Protein AF-A0AAF6BM48-F1 (afdb_monomer)

Structure (mmCIF, N/CA/C/O backbone):
data_AF-A0AAF6BM48-F1
#
_entry.id   AF-A0AAF6BM48-F1
#
loop_
_atom_site.group_PDB
_atom_site.id
_atom_site.type_symbol
_atom_site.label_atom_id
_atom_site.label_alt_id
_atom_site.label_comp_id
_atom_site.label_asym_id
_atom_site.label_entity_id
_atom_site.label_seq_id
_atom_site.pdbx_PDB_ins_code
_atom_site.Cartn_x
_atom_site.Cartn_y
_atom_site.Cartn_z
_atom_site.occupancy
_atom_site.B_iso_or_equiv
_atom_site.auth_seq_id
_atom_site.auth_comp_id
_atom_site.auth_asym_id
_atom_site.auth_atom_id
_atom_site.pdbx_PDB_model_num
ATOM 1 N N . MET A 1 1 ? -1.858 -11.862 -3.038 1.00 57.97 1 MET A N 1
ATOM 2 C CA . MET A 1 1 ? -3.173 -11.185 -3.171 1.00 57.97 1 MET A CA 1
ATOM 3 C C . MET A 1 1 ? -4.344 -11.956 -2.560 1.00 57.97 1 MET A C 1
ATOM 5 O O . MET A 1 1 ? -5.029 -11.389 -1.723 1.00 57.97 1 MET A O 1
ATOM 9 N N . GLN A 1 2 ? -4.577 -13.238 -2.881 1.00 56.38 2 GLN A N 1
ATOM 10 C CA . GLN A 1 2 ? -5.693 -13.990 -2.267 1.00 56.38 2 GLN A CA 1
ATOM 11 C C . GLN A 1 2 ? -5.590 -14.119 -0.736 1.00 56.38 2 GLN A C 1
ATOM 13 O O . GLN A 1 2 ? -6.609 -14.063 -0.053 1.00 56.38 2 GLN A O 1
ATOM 18 N N . ALA A 1 3 ? -4.375 -14.271 -0.196 1.00 64.75 3 ALA A N 1
ATOM 19 C CA . ALA A 1 3 ? -4.134 -14.264 1.248 1.00 64.75 3 ALA A CA 1
ATOM 20 C C . ALA A 1 3 ? -4.532 -12.923 1.887 1.00 64.75 3 ALA A C 1
ATOM 22 O O . ALA A 1 3 ? -5.291 -12.926 2.850 1.00 64.75 3 ALA A O 1
ATOM 23 N N . PHE A 1 4 ? -4.142 -11.797 1.274 1.00 64.62 4 PHE A N 1
ATOM 24 C CA . PHE A 1 4 ? -4.563 -10.465 1.713 1.00 64.62 4 PHE A CA 1
ATOM 25 C C . PHE A 1 4 ? -6.077 -10.320 1.684 1.00 64.62 4 PHE A C 1
ATOM 27 O O . PHE A 1 4 ? -6.662 -9.977 2.691 1.00 64.62 4 PHE A O 1
ATOM 34 N N . ALA A 1 5 ? -6.739 -10.674 0.579 1.00 64.88 5 ALA A N 1
ATOM 35 C CA . ALA A 1 5 ? -8.194 -10.567 0.482 1.00 64.88 5 ALA A CA 1
ATOM 36 C C . ALA A 1 5 ? -8.920 -11.367 1.582 1.00 64.88 5 ALA A C 1
ATOM 38 O O . ALA A 1 5 ? -9.936 -10.915 2.111 1.00 64.88 5 ALA A O 1
ATOM 39 N N . ARG A 1 6 ? -8.395 -12.543 1.962 1.00 64.88 6 ARG A N 1
ATOM 40 C CA . ARG A 1 6 ? -8.918 -13.324 3.096 1.00 64.88 6 ARG A CA 1
ATOM 41 C C . ARG A 1 6 ? -8.653 -12.633 4.428 1.00 64.88 6 ARG A C 1
ATOM 43 O O . ARG A 1 6 ? -9.551 -12.607 5.260 1.00 64.88 6 ARG A O 1
ATOM 50 N N . GLU A 1 7 ? -7.466 -12.072 4.617 1.00 66.25 7 GLU A N 1
ATOM 51 C CA . GLU A 1 7 ? -7.082 -11.354 5.831 1.00 66.25 7 GLU A CA 1
ATOM 52 C C . GLU A 1 7 ? -7.854 -10.040 5.993 1.00 66.25 7 GLU A C 1
ATOM 54 O O . GLU A 1 7 ? -8.436 -9.820 7.047 1.00 66.25 7 GLU A O 1
ATOM 59 N N . SER A 1 8 ? -7.994 -9.229 4.941 1.00 59.59 8 SER A N 1
ATOM 60 C CA . SER A 1 8 ? -8.841 -8.032 4.919 1.00 59.59 8 SER A CA 1
ATOM 61 C C . SER A 1 8 ? -10.294 -8.389 5.198 1.00 59.59 8 SER A C 1
ATOM 63 O O . SER A 1 8 ? -10.944 -7.733 6.006 1.00 59.59 8 SER A O 1
ATOM 65 N N . LYS A 1 9 ? -10.815 -9.460 4.582 1.00 65.06 9 LYS A N 1
ATOM 66 C CA . LYS A 1 9 ? -12.173 -9.940 4.854 1.00 65.06 9 LYS A CA 1
ATOM 67 C C . LYS A 1 9 ? -12.319 -10.390 6.305 1.00 65.06 9 LYS A C 1
ATOM 69 O O . LYS A 1 9 ? -13.306 -10.035 6.936 1.00 65.06 9 LYS A O 1
ATOM 74 N N . ALA A 1 10 ? -11.362 -11.141 6.843 1.00 64.75 10 ALA A N 1
ATOM 75 C CA . ALA A 1 10 ? -11.383 -11.582 8.232 1.00 64.75 10 ALA A CA 1
ATOM 76 C C . ALA A 1 10 ? -11.306 -10.388 9.191 1.00 64.75 10 ALA A C 1
ATOM 78 O O . ALA A 1 10 ? -12.118 -10.307 10.106 1.00 64.75 10 ALA A O 1
ATOM 79 N N . ALA A 1 11 ? -10.408 -9.431 8.943 1.00 60.16 11 ALA A N 1
ATOM 80 C CA . ALA A 1 11 ? -10.288 -8.196 9.704 1.00 60.16 11 ALA A CA 1
ATOM 81 C C . ALA A 1 11 ? -11.616 -7.431 9.682 1.00 60.16 11 ALA A C 1
ATOM 83 O O . ALA A 1 11 ? -12.200 -7.225 10.740 1.00 60.16 11 ALA A O 1
ATOM 84 N N . LEU A 1 12 ? -12.169 -7.133 8.505 1.00 62.69 12 LEU A N 1
ATOM 85 C CA . LEU A 1 12 ? -13.446 -6.430 8.357 1.00 62.69 12 LEU A CA 1
ATOM 86 C C . LEU A 1 12 ? -14.615 -7.173 9.019 1.00 62.69 12 LEU A C 1
ATOM 88 O O . LEU A 1 12 ? -15.355 -6.564 9.782 1.00 62.69 12 LEU A O 1
ATOM 92 N N . VAL A 1 13 ? -14.757 -8.486 8.817 1.00 61.94 13 VAL A N 1
ATOM 93 C CA . VAL A 1 13 ? -15.797 -9.301 9.481 1.00 61.94 13 VAL A CA 1
ATOM 94 C C . VAL A 1 13 ? -15.623 -9.288 10.996 1.00 61.94 13 VAL A C 1
ATOM 96 O O . VAL A 1 13 ? -16.585 -9.204 11.752 1.00 61.94 13 VAL A O 1
ATOM 99 N N . SER A 1 14 ? -14.388 -9.323 11.473 1.00 57.09 14 SER A N 1
ATOM 100 C CA . SER A 1 14 ? -14.106 -9.289 12.900 1.00 57.09 14 SER A CA 1
ATOM 101 C C . SER A 1 14 ? -14.375 -7.906 13.518 1.00 57.09 14 SER A C 1
ATOM 103 O O . SER A 1 14 ? -14.710 -7.825 14.697 1.00 57.09 14 SER A O 1
ATOM 105 N N . LEU A 1 15 ? -14.294 -6.831 12.723 1.00 54.88 15 LEU A N 1
ATOM 106 C CA . LEU A 1 15 ? -14.745 -5.480 13.078 1.00 54.88 15 LEU A CA 1
ATOM 107 C C . LEU A 1 15 ? -16.278 -5.358 13.067 1.00 54.88 15 LEU A C 1
ATOM 109 O O . LEU A 1 15 ? -16.814 -4.404 13.630 1.00 54.88 15 LEU A O 1
ATOM 113 N N . GLN A 1 16 ? -16.985 -6.314 12.448 1.00 51.44 16 GLN A N 1
ATOM 114 C CA . GLN A 1 16 ? -18.447 -6.367 12.426 1.00 51.44 16 GLN A CA 1
ATOM 115 C C . GLN A 1 16 ? -19.073 -6.991 13.678 1.00 51.44 16 GLN A C 1
ATOM 117 O O . GLN A 1 16 ? -20.291 -6.935 13.853 1.00 51.44 16 GLN A O 1
ATOM 122 N N . VAL A 1 17 ? -18.265 -7.572 14.568 1.00 48.00 17 VAL A N 1
ATOM 123 C CA . VAL A 1 17 ? -18.759 -8.195 15.798 1.00 48.00 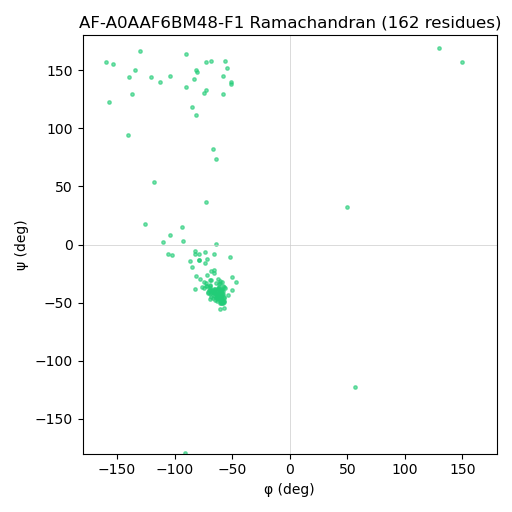17 VAL A CA 1
ATOM 124 C C . VAL A 1 17 ? -18.920 -7.135 16.893 1.00 48.00 17 VAL A C 1
ATOM 126 O O . VAL A 1 17 ? -17.940 -6.531 17.334 1.00 48.00 17 VAL A O 1
ATOM 129 N N . LEU A 1 18 ? -20.167 -6.970 17.352 1.00 44.31 18 LEU A N 1
ATOM 130 C CA . LEU A 1 18 ? -20.692 -5.978 18.315 1.00 44.31 18 LEU A CA 1
ATOM 131 C C . LEU A 1 18 ? -19.949 -5.852 19.664 1.00 44.31 18 LEU A C 1
ATOM 133 O O . LEU A 1 18 ? -20.201 -4.904 20.400 1.00 44.31 18 LEU A O 1
ATOM 137 N N . ASN A 1 19 ? -19.028 -6.766 19.985 1.00 49.50 19 ASN A N 1
ATOM 138 C CA . ASN A 1 19 ? -18.320 -6.815 21.272 1.00 49.50 19 ASN A CA 1
ATOM 139 C C . ASN A 1 19 ? -16.831 -6.438 21.176 1.00 49.50 19 ASN A C 1
ATOM 141 O O . ASN A 1 19 ? -16.108 -6.519 22.166 1.00 49.50 19 ASN A O 1
ATOM 145 N N . THR A 1 20 ? -16.347 -6.069 19.989 1.00 52.75 20 THR A N 1
ATOM 146 C CA . THR A 1 20 ? -14.926 -5.767 19.777 1.00 52.75 20 THR A CA 1
ATOM 147 C C . THR A 1 20 ? -14.642 -4.342 20.246 1.00 52.75 20 THR A C 1
ATOM 149 O O . THR A 1 20 ? -15.121 -3.389 19.630 1.00 52.75 20 THR A O 1
ATOM 152 N N . ILE A 1 21 ? -13.883 -4.197 21.335 1.00 63.47 21 ILE A N 1
ATOM 153 C CA . ILE A 1 21 ? -13.503 -2.896 21.916 1.00 63.47 21 ILE A CA 1
ATOM 154 C C . ILE A 1 21 ? -12.757 -2.069 20.852 1.00 63.47 21 ILE A C 1
ATOM 156 O O . ILE A 1 21 ? -12.007 -2.634 20.056 1.00 63.47 21 ILE A O 1
ATOM 160 N N . VAL A 1 22 ? -12.932 -0.741 20.828 1.00 64.69 22 VAL A N 1
ATOM 161 C CA . VAL A 1 22 ? -12.284 0.170 19.854 1.00 64.69 22 VAL A CA 1
ATOM 162 C C . VAL A 1 22 ? -10.770 -0.064 19.767 1.00 64.69 22 VAL A C 1
ATOM 164 O O . VAL A 1 22 ? -10.222 -0.137 18.671 1.00 64.69 22 VAL A O 1
ATOM 167 N N . SER A 1 23 ? -10.104 -0.325 20.894 1.00 65.25 23 SER A N 1
ATOM 168 C CA . SER A 1 23 ? -8.680 -0.684 20.940 1.00 65.25 23 SER A CA 1
ATOM 169 C C . SER A 1 23 ? -8.335 -1.961 20.159 1.00 65.25 23 SER A C 1
ATOM 171 O O . SER A 1 23 ? -7.319 -2.012 19.470 1.00 65.25 23 SER A O 1
ATOM 173 N N . GLN A 1 24 ? -9.195 -2.982 20.194 1.00 65.50 24 GLN A N 1
ATOM 174 C CA . GLN A 1 24 ? -9.026 -4.216 19.417 1.00 65.50 24 GLN A CA 1
ATOM 175 C C . GLN A 1 24 ? -9.303 -3.988 17.929 1.00 65.50 24 GLN A C 1
ATOM 177 O O . GLN A 1 24 ? -8.640 -4.577 17.077 1.00 65.50 24 GLN A O 1
ATOM 182 N N . GLN A 1 25 ? -10.269 -3.126 17.605 1.00 65.81 25 GLN A N 1
ATOM 183 C CA . GLN A 1 25 ? -10.545 -2.733 16.225 1.00 65.81 25 GLN A CA 1
ATOM 184 C C . GLN A 1 25 ? -9.354 -1.989 15.613 1.00 65.81 25 GLN A C 1
ATOM 186 O O . GLN A 1 25 ? -8.911 -2.324 14.514 1.00 65.81 25 GLN A O 1
ATOM 191 N N . ARG A 1 26 ? -8.792 -1.044 16.372 1.00 71.56 26 ARG A N 1
ATOM 192 C CA . ARG A 1 26 ? -7.578 -0.306 16.032 1.00 71.56 26 ARG A CA 1
ATOM 193 C C . ARG A 1 26 ? -6.399 -1.251 15.818 1.00 71.56 26 ARG A C 1
ATOM 195 O O . ARG A 1 26 ? -5.781 -1.203 14.764 1.00 71.56 26 ARG A O 1
ATOM 202 N N . ALA A 1 27 ? -6.150 -2.166 16.757 1.00 77.19 27 ALA A N 1
ATOM 203 C CA . ALA A 1 27 ? -5.068 -3.145 16.647 1.00 77.19 27 ALA A CA 1
ATOM 204 C C . ALA A 1 27 ? -5.188 -4.023 15.390 1.00 77.19 27 ALA A C 1
ATOM 206 O O . ALA A 1 27 ? -4.193 -4.286 14.721 1.00 77.19 27 ALA A O 1
ATOM 207 N N . ARG A 1 28 ? -6.404 -4.445 15.023 1.00 75.69 28 ARG A N 1
ATOM 208 C CA . ARG A 1 28 ? -6.627 -5.253 13.814 1.00 75.69 28 ARG A CA 1
ATOM 209 C C . ARG A 1 28 ? -6.427 -4.473 12.522 1.00 75.69 28 ARG A C 1
ATOM 211 O O . ARG A 1 28 ? -5.892 -5.020 11.566 1.00 75.69 28 ARG A O 1
ATOM 218 N N . LEU A 1 29 ? -6.861 -3.218 12.476 1.00 78.19 29 LEU A N 1
ATOM 219 C CA . LEU A 1 29 ? -6.613 -2.363 11.318 1.00 78.19 29 LEU A CA 1
ATOM 220 C C . LEU A 1 29 ? -5.128 -1.989 11.204 1.00 78.19 29 LEU A C 1
ATOM 222 O O . LEU A 1 29 ? -4.604 -1.953 10.098 1.00 78.19 29 LEU A O 1
ATOM 226 N N . GLN A 1 30 ? -4.434 -1.802 12.329 1.00 82.88 30 GLN A N 1
ATOM 227 C CA . GLN A 1 30 ? -2.981 -1.626 12.364 1.00 82.88 30 GLN A CA 1
ATOM 228 C C . GLN A 1 30 ? -2.269 -2.847 11.763 1.00 82.88 30 GLN A C 1
ATOM 230 O O . GLN A 1 30 ? -1.473 -2.701 10.842 1.00 82.88 30 GLN A O 1
ATOM 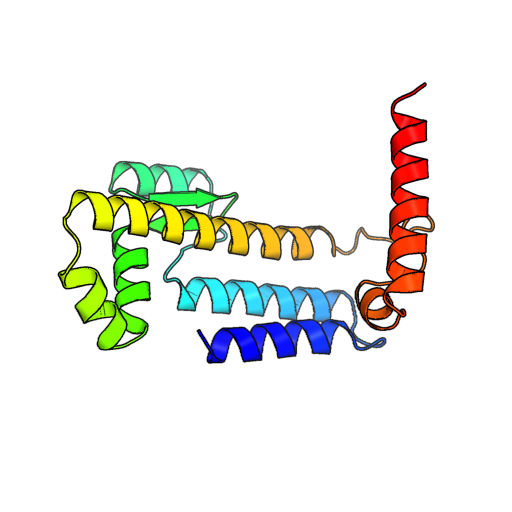235 N N . GLN A 1 31 ? -2.637 -4.055 12.205 1.00 86.31 31 GLN A N 1
ATOM 236 C CA . GLN A 1 31 ? -2.125 -5.307 11.636 1.00 86.31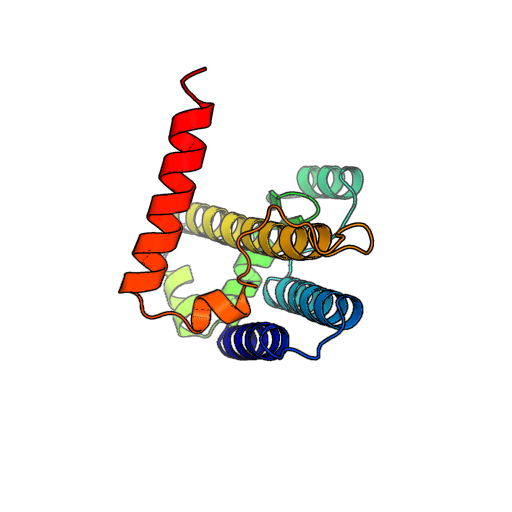 31 GLN A CA 1
ATOM 237 C C . GLN A 1 31 ? -2.431 -5.425 10.140 1.00 86.31 31 GLN A C 1
ATOM 239 O O . GLN A 1 31 ? -1.586 -5.868 9.369 1.00 86.31 31 GLN A O 1
ATOM 244 N N . LEU A 1 32 ? -3.622 -4.998 9.711 1.00 82.50 32 LEU A N 1
ATOM 245 C CA . LEU A 1 32 ? -3.989 -5.000 8.298 1.00 82.50 32 LEU A CA 1
ATOM 246 C C . LEU A 1 32 ? -3.074 -4.083 7.476 1.00 82.50 32 LEU A C 1
ATOM 248 O O . LEU A 1 32 ? -2.652 -4.483 6.393 1.00 82.50 32 LEU A O 1
ATOM 252 N N . ILE A 1 33 ? -2.756 -2.888 7.984 1.00 87.56 33 ILE A N 1
ATOM 253 C CA . ILE A 1 33 ? -1.814 -1.956 7.346 1.00 87.56 33 ILE A CA 1
ATOM 254 C C . ILE A 1 33 ? -0.419 -2.574 7.289 1.00 87.56 33 ILE A C 1
ATOM 256 O O . ILE A 1 33 ? 0.182 -2.601 6.223 1.00 87.56 33 ILE A O 1
ATOM 260 N N . GLU A 1 34 ? 0.080 -3.127 8.395 1.00 89.56 34 GLU A N 1
ATOM 261 C CA . GLU A 1 34 ? 1.400 -3.767 8.452 1.00 89.56 34 GLU A CA 1
ATOM 262 C C . GLU A 1 34 ? 1.515 -4.925 7.452 1.00 89.56 34 GLU A C 1
ATOM 264 O O . GLU A 1 34 ? 2.484 -5.013 6.689 1.00 89.56 34 GLU A O 1
ATOM 269 N N . THR A 1 35 ? 0.503 -5.798 7.397 1.00 88.75 35 THR A N 1
ATOM 270 C CA . THR A 1 35 ? 0.465 -6.876 6.409 1.00 88.75 35 THR A CA 1
ATOM 271 C C . THR A 1 35 ? 0.403 -6.317 4.995 1.00 88.75 35 THR A C 1
ATOM 273 O O . THR A 1 35 ? 1.121 -6.815 4.124 1.00 88.75 35 THR A O 1
ATOM 276 N N . TYR A 1 36 ? -0.435 -5.307 4.752 1.00 88.75 36 TYR A N 1
ATOM 277 C CA . TYR A 1 36 ? -0.555 -4.696 3.436 1.00 88.75 36 TYR A CA 1
ATOM 278 C C . TYR A 1 36 ? 0.788 -4.139 2.971 1.00 88.75 36 TYR A C 1
ATOM 280 O O . TYR A 1 36 ? 1.245 -4.521 1.894 1.00 88.75 36 TYR A O 1
ATOM 288 N N . CYS A 1 37 ? 1.468 -3.370 3.827 1.00 92.38 37 CYS A N 1
ATOM 289 C CA . CYS A 1 37 ? 2.774 -2.800 3.529 1.00 92.38 37 CYS A CA 1
ATOM 290 C C . CYS A 1 37 ? 3.809 -3.868 3.177 1.00 92.38 37 CYS A C 1
ATOM 292 O O . CYS A 1 37 ? 4.528 -3.760 2.183 1.00 92.38 37 CYS A O 1
ATOM 294 N N . ARG A 1 38 ? 3.846 -4.955 3.955 1.00 90.69 38 ARG A N 1
ATOM 295 C CA . ARG A 1 38 ? 4.740 -6.088 3.697 1.00 90.69 38 ARG A CA 1
ATOM 296 C C . ARG A 1 38 ? 4.441 -6.773 2.362 1.00 90.69 38 ARG A C 1
ATOM 298 O O . ARG A 1 38 ? 5.363 -7.216 1.683 1.00 90.69 38 ARG A O 1
ATOM 305 N N . MET A 1 39 ? 3.171 -6.902 1.984 1.00 87.44 39 MET A N 1
ATOM 306 C CA . MET A 1 39 ? 2.782 -7.569 0.737 1.00 87.44 39 MET A CA 1
ATOM 307 C C . MET A 1 39 ? 3.068 -6.725 -0.509 1.00 87.44 39 MET A C 1
ATOM 309 O O . MET A 1 39 ? 3.391 -7.280 -1.561 1.00 87.44 39 MET A O 1
ATOM 313 N N . THR A 1 40 ? 2.978 -5.404 -0.392 1.00 89.44 40 THR A N 1
ATOM 314 C CA . THR A 1 40 ? 3.250 -4.445 -1.472 1.00 89.44 40 THR A CA 1
ATOM 315 C C . THR A 1 40 ? 4.696 -3.937 -1.476 1.00 89.44 40 THR A C 1
ATOM 317 O O . THR A 1 40 ? 5.033 -3.093 -2.301 1.00 89.44 40 THR A O 1
ATOM 320 N N . ASN A 1 41 ? 5.552 -4.447 -0.575 1.00 92.31 41 ASN A N 1
ATOM 321 C CA . ASN A 1 41 ? 6.924 -3.969 -0.348 1.00 92.31 41 ASN A CA 1
ATOM 322 C C . ASN A 1 41 ? 7.004 -2.437 -0.162 1.00 92.31 41 ASN A C 1
ATOM 324 O O . ASN A 1 41 ? 7.985 -1.801 -0.554 1.00 92.31 41 ASN A O 1
ATOM 328 N N . MET A 1 42 ? 5.969 -1.829 0.412 1.00 93.62 42 MET A N 1
ATOM 329 C CA . MET A 1 42 ? 5.946 -0.395 0.686 1.00 93.62 42 MET A CA 1
ATOM 330 C C . MET A 1 42 ? 6.511 -0.096 2.076 1.00 93.62 42 MET A C 1
ATOM 332 O O . MET A 1 42 ? 6.601 -0.978 2.934 1.00 93.62 42 MET A O 1
ATOM 336 N N . GLN A 1 43 ? 6.853 1.165 2.307 1.00 94.19 43 GLN A N 1
ATOM 337 C CA . GLN A 1 43 ? 7.292 1.658 3.604 1.00 94.19 43 GLN A CA 1
ATOM 338 C C . GLN A 1 43 ? 6.246 2.616 4.167 1.00 94.19 43 GLN A C 1
ATOM 340 O O . GLN A 1 43 ? 5.668 3.423 3.439 1.00 94.19 43 GLN A O 1
ATOM 345 N N . GLY A 1 44 ? 5.997 2.515 5.468 1.00 91.56 44 GLY A N 1
ATOM 346 C CA . GLY A 1 44 ? 5.094 3.407 6.180 1.00 91.56 44 GLY A CA 1
ATOM 347 C C . GLY A 1 44 ? 4.406 2.733 7.372 1.00 91.56 44 GLY A C 1
ATOM 348 O O . GLY A 1 44 ? 4.282 1.504 7.389 1.00 91.56 44 GLY A O 1
ATOM 349 N N . PRO A 1 45 ? 3.938 3.518 8.357 1.00 91.38 45 PRO A N 1
ATOM 350 C CA . PRO A 1 45 ? 4.018 4.981 8.397 1.00 91.38 45 PRO A CA 1
ATOM 351 C C . PRO A 1 45 ? 5.442 5.484 8.719 1.00 91.38 45 PRO A C 1
ATOM 353 O O . PRO A 1 45 ? 6.059 5.017 9.673 1.00 91.38 45 PRO A O 1
ATOM 356 N N . ILE A 1 46 ? 5.960 6.424 7.922 1.00 93.44 46 ILE A N 1
ATOM 357 C CA . ILE A 1 46 ? 7.284 7.060 8.085 1.00 93.44 46 ILE A CA 1
ATOM 358 C C . ILE A 1 46 ? 7.170 8.592 8.022 1.00 93.44 46 ILE A C 1
ATOM 360 O O . ILE A 1 46 ? 6.122 9.121 7.643 1.00 93.44 46 ILE A O 1
ATOM 364 N N . SER A 1 47 ? 8.218 9.317 8.427 1.00 93.69 47 SER A N 1
ATOM 365 C CA . SER A 1 47 ? 8.185 10.785 8.432 1.00 93.69 47 SER A CA 1
ATOM 366 C C . SER A 1 47 ? 8.260 11.374 7.018 1.00 93.69 47 SER A C 1
ATOM 368 O O . SER A 1 47 ? 8.783 10.757 6.089 1.00 93.69 47 SER A O 1
ATOM 370 N N . LEU A 1 48 ? 7.768 12.607 6.856 1.00 90.50 48 LEU A N 1
ATOM 371 C CA . LEU A 1 48 ? 7.859 13.336 5.583 1.00 90.50 48 LEU A CA 1
ATOM 372 C C . LEU A 1 48 ? 9.314 13.595 5.159 1.00 90.50 48 LEU A C 1
ATOM 374 O O . LEU A 1 48 ? 9.602 13.635 3.969 1.00 90.50 48 LEU A O 1
ATOM 378 N N . GLU A 1 49 ? 10.224 13.734 6.124 1.00 93.31 49 GLU A N 1
ATOM 379 C CA . GLU A 1 49 ? 11.665 13.881 5.883 1.00 93.31 49 GLU A CA 1
ATOM 380 C C . GLU A 1 49 ? 12.240 12.605 5.256 1.00 93.31 49 GLU A C 1
ATOM 382 O O . GLU A 1 49 ? 12.868 12.668 4.206 1.00 93.31 49 GLU A O 1
ATOM 387 N N . GLN A 1 50 ? 11.916 11.433 5.817 1.00 91.88 50 GLN A N 1
ATOM 388 C CA . GLN A 1 50 ? 12.335 10.143 5.256 1.00 91.88 50 GLN A CA 1
ATOM 389 C C . GLN A 1 50 ? 11.755 9.906 3.855 1.00 91.88 50 GLN A C 1
ATOM 391 O O . GLN A 1 50 ? 12.426 9.348 2.991 1.00 91.88 50 GLN A O 1
ATOM 396 N N . ILE A 1 51 ? 10.511 10.335 3.615 1.00 92.56 51 ILE A N 1
ATOM 397 C CA . ILE A 1 51 ? 9.900 10.293 2.280 1.00 92.56 51 ILE A CA 1
ATOM 398 C C . ILE A 1 51 ? 10.690 11.165 1.297 1.00 92.56 51 ILE A C 1
ATOM 400 O O . ILE A 1 51 ? 10.959 10.724 0.180 1.00 92.56 51 ILE A O 1
ATOM 404 N N . ALA A 1 52 ? 11.063 12.382 1.704 1.00 92.25 52 ALA A N 1
ATOM 405 C CA . ALA A 1 52 ? 11.829 13.297 0.865 1.00 92.25 52 ALA A CA 1
ATOM 406 C C . ALA A 1 52 ? 13.200 12.713 0.496 1.00 92.25 52 ALA A C 1
ATOM 408 O O . ALA A 1 52 ? 13.566 12.756 -0.676 1.00 92.25 52 ALA A O 1
ATOM 409 N N . ASP A 1 53 ? 13.905 12.105 1.453 1.00 92.88 53 ASP A N 1
ATOM 410 C CA . ASP A 1 53 ? 15.202 11.465 1.211 1.00 92.88 53 ASP A CA 1
ATOM 411 C C . ASP A 1 53 ? 15.095 10.341 0.164 1.00 92.88 53 ASP A C 1
ATOM 413 O O . ASP A 1 53 ? 15.874 10.292 -0.786 1.00 92.88 53 ASP A O 1
ATOM 417 N N . ILE A 1 54 ? 14.078 9.477 0.269 1.00 91.31 54 ILE A N 1
ATOM 418 C CA . ILE A 1 54 ? 13.876 8.366 -0.678 1.00 91.31 54 ILE A CA 1
ATOM 419 C C . ILE A 1 54 ? 13.541 8.878 -2.088 1.00 91.31 54 ILE A C 1
ATOM 421 O O . ILE A 1 54 ? 14.007 8.307 -3.075 1.00 91.31 54 ILE A O 1
ATOM 425 N N . LEU A 1 55 ? 12.747 9.949 -2.197 1.00 92.06 55 LEU A N 1
ATOM 426 C CA . LEU A 1 55 ? 12.369 10.544 -3.486 1.00 92.06 55 LEU A CA 1
ATOM 427 C C . LEU A 1 55 ? 13.556 11.160 -4.236 1.00 92.06 55 LEU A C 1
ATOM 429 O O . LEU A 1 55 ? 13.499 11.283 -5.459 1.00 92.06 55 LEU A O 1
ATOM 433 N N . VAL A 1 56 ? 14.620 11.548 -3.528 1.00 91.75 56 VAL A N 1
ATOM 434 C CA . VAL A 1 56 ? 15.860 12.039 -4.148 1.00 91.75 56 VAL A CA 1
ATOM 435 C C . VAL A 1 56 ? 16.649 10.895 -4.790 1.00 91.75 56 VAL A C 1
ATOM 437 O O . VAL A 1 56 ? 17.305 11.103 -5.809 1.00 91.75 56 VAL A O 1
ATOM 440 N N . GLU A 1 57 ? 16.588 9.692 -4.219 1.00 90.25 57 GLU A N 1
ATOM 441 C CA . GLU A 1 57 ? 17.390 8.554 -4.676 1.00 90.25 57 GLU A CA 1
ATOM 442 C C . GLU A 1 57 ? 16.780 7.826 -5.877 1.00 90.25 57 GLU A C 1
ATOM 444 O O . GLU A 1 57 ? 17.515 7.363 -6.752 1.00 90.25 57 GLU A O 1
ATOM 449 N N . GLN A 1 58 ? 15.452 7.683 -5.924 1.00 91.00 58 GLN A N 1
ATOM 450 C CA . GLN A 1 58 ? 14.798 6.860 -6.943 1.00 91.00 58 GLN A CA 1
ATOM 451 C C . GLN A 1 58 ? 13.311 7.192 -7.154 1.00 91.00 58 GLN A C 1
ATOM 453 O O . GLN A 1 58 ? 12.649 7.684 -6.238 1.00 91.00 58 GLN A O 1
ATOM 458 N N . PRO A 1 59 ? 12.747 6.852 -8.332 1.00 94.06 59 PRO A N 1
ATOM 459 C CA . PRO A 1 59 ? 11.320 7.003 -8.600 1.00 94.06 59 PRO A CA 1
ATOM 460 C C . PRO A 1 59 ? 10.449 6.222 -7.606 1.00 94.06 59 PRO A C 1
ATOM 462 O O . PRO A 1 59 ? 10.645 5.020 -7.372 1.00 94.06 59 PRO A O 1
ATOM 465 N N . ALA A 1 60 ? 9.468 6.910 -7.028 1.00 95.94 60 ALA A N 1
ATOM 466 C CA . ALA A 1 60 ? 8.558 6.356 -6.039 1.00 95.94 60 ALA A CA 1
ATOM 467 C C . ALA A 1 60 ? 7.216 7.095 -6.028 1.00 95.94 60 ALA A C 1
ATOM 469 O O . ALA A 1 60 ? 7.135 8.276 -6.357 1.00 95.94 60 ALA A O 1
ATOM 470 N N . GLU A 1 61 ? 6.180 6.397 -5.573 1.00 97.06 61 GLU A N 1
ATOM 471 C CA . GLU A 1 61 ? 4.849 6.951 -5.334 1.00 97.06 61 GLU A CA 1
ATOM 472 C C . GLU A 1 61 ? 4.628 7.156 -3.839 1.00 97.06 61 GLU A C 1
ATOM 474 O O . GLU A 1 61 ? 5.090 6.351 -3.026 1.00 97.06 61 GLU A O 1
ATOM 479 N N . THR A 1 62 ? 3.896 8.209 -3.466 1.00 96.31 62 THR A N 1
ATOM 480 C CA . THR A 1 62 ? 3.634 8.557 -2.061 1.00 96.31 62 THR A CA 1
ATOM 481 C C . THR A 1 62 ? 2.169 8.900 -1.810 1.00 96.31 62 THR A C 1
ATOM 483 O O . THR A 1 62 ? 1.453 9.388 -2.686 1.00 96.31 62 THR A O 1
ATOM 486 N N . SER A 1 63 ? 1.700 8.629 -0.593 1.00 95.12 63 SER A N 1
ATOM 487 C CA . SER A 1 63 ? 0.408 9.104 -0.097 1.00 95.12 63 SER A CA 1
ATOM 488 C C . SER A 1 63 ? 0.427 9.131 1.428 1.00 95.12 63 SER A C 1
ATOM 490 O O . SER A 1 63 ? 0.709 8.116 2.067 1.00 95.12 63 SER A O 1
ATOM 492 N N . GLY A 1 64 ? 0.165 10.300 2.016 1.00 90.94 64 GLY A N 1
ATOM 493 C CA . GLY A 1 64 ? 0.240 10.485 3.465 1.00 90.94 64 GLY A CA 1
ATOM 494 C C . GLY A 1 64 ? 1.622 10.112 4.013 1.00 90.94 64 GLY A C 1
ATOM 495 O O . GLY A 1 64 ? 2.633 10.657 3.580 1.00 90.94 64 GLY A O 1
ATOM 496 N N . ALA A 1 65 ? 1.654 9.167 4.953 1.00 93.50 65 ALA A N 1
ATOM 497 C CA . ALA A 1 65 ? 2.877 8.666 5.591 1.00 93.50 65 ALA A CA 1
ATOM 498 C C . ALA A 1 65 ? 3.467 7.411 4.909 1.00 93.50 65 ALA A C 1
ATOM 500 O O . ALA A 1 65 ? 4.269 6.702 5.521 1.00 93.50 65 ALA A O 1
ATOM 501 N N . PHE A 1 66 ? 3.040 7.094 3.683 1.00 96.19 66 PHE A N 1
ATOM 502 C CA . PHE A 1 66 ? 3.416 5.871 2.973 1.00 96.19 66 PHE A CA 1
ATOM 503 C C . PHE A 1 66 ? 4.118 6.171 1.648 1.00 96.19 66 PHE A C 1
ATOM 505 O O . PHE A 1 66 ? 3.751 7.107 0.933 1.00 96.19 66 PHE A O 1
ATOM 512 N N . ILE A 1 67 ? 5.090 5.327 1.301 1.00 97.12 67 ILE A N 1
ATOM 513 C CA . ILE A 1 67 ? 5.870 5.395 0.061 1.00 97.12 67 ILE A CA 1
ATOM 514 C C . ILE A 1 67 ? 6.107 3.996 -0.511 1.00 97.12 67 ILE A C 1
ATOM 516 O O . ILE A 1 67 ? 6.327 3.033 0.227 1.00 97.12 67 ILE A O 1
ATOM 520 N N . VAL A 1 68 ? 6.106 3.873 -1.836 1.00 97.25 68 VAL A N 1
ATOM 521 C CA . VAL A 1 68 ? 6.537 2.658 -2.537 1.00 97.25 68 VAL A CA 1
ATOM 522 C C . VAL A 1 68 ? 7.394 3.026 -3.741 1.00 97.25 68 VAL A C 1
ATOM 524 O O . VAL A 1 68 ? 7.018 3.863 -4.555 1.00 97.25 68 VAL A O 1
ATOM 527 N N . THR A 1 69 ? 8.564 2.408 -3.856 1.00 96.94 69 THR A N 1
ATOM 528 C CA . THR A 1 69 ? 9.489 2.664 -4.965 1.00 96.94 69 THR A CA 1
ATOM 529 C C . THR A 1 69 ? 9.054 1.868 -6.188 1.00 96.94 69 THR A C 1
ATOM 531 O O . THR A 1 69 ? 8.490 0.779 -6.057 1.00 96.94 69 THR A O 1
ATOM 534 N N . HIS A 1 70 ? 9.335 2.370 -7.388 1.00 95.31 70 HIS A N 1
ATOM 535 C CA . HIS A 1 70 ? 8.972 1.681 -8.633 1.00 95.31 70 HIS A CA 1
ATOM 536 C C . HIS A 1 70 ? 9.591 0.273 -8.718 1.00 95.31 70 HIS A C 1
ATOM 538 O O . HIS A 1 70 ? 8.932 -0.679 -9.136 1.00 95.31 70 HIS A O 1
ATOM 544 N N . VAL A 1 71 ? 10.814 0.107 -8.201 1.00 94.00 71 VAL A N 1
ATOM 545 C CA . VAL A 1 71 ? 11.485 -1.200 -8.059 1.00 94.00 71 VAL A CA 1
ATOM 546 C C . VAL A 1 71 ? 10.684 -2.150 -7.163 1.00 94.00 71 VAL A C 1
ATOM 548 O O . VAL A 1 71 ? 10.488 -3.316 -7.509 1.00 94.00 71 VAL A O 1
ATOM 551 N N . ASN A 1 72 ? 10.181 -1.660 -6.028 1.00 95.06 72 ASN A N 1
ATOM 552 C CA . ASN A 1 72 ? 9.392 -2.469 -5.102 1.00 95.06 72 ASN A CA 1
ATOM 553 C C . ASN A 1 72 ? 8.022 -2.834 -5.679 1.00 95.06 72 ASN A C 1
ATOM 555 O O . ASN A 1 72 ? 7.570 -3.961 -5.473 1.00 95.06 72 ASN A O 1
ATOM 559 N N . VAL A 1 73 ? 7.397 -1.929 -6.440 1.00 94.25 73 VAL A N 1
ATOM 560 C CA . VAL A 1 73 ? 6.157 -2.217 -7.175 1.00 94.25 73 VAL A CA 1
ATOM 561 C C . VAL A 1 73 ? 6.385 -3.351 -8.170 1.00 94.25 73 VAL A C 1
ATOM 563 O O . VAL A 1 73 ? 5.647 -4.337 -8.132 1.00 94.25 73 VAL A O 1
ATOM 566 N N . LYS A 1 74 ? 7.434 -3.262 -9.000 1.00 91.75 74 LYS A N 1
ATOM 567 C CA . LYS A 1 74 ? 7.785 -4.329 -9.947 1.00 91.75 74 LYS A CA 1
ATOM 568 C C . LYS A 1 74 ? 8.014 -5.656 -9.223 1.00 91.75 74 LYS A C 1
ATOM 570 O O . LYS A 1 74 ? 7.388 -6.654 -9.561 1.00 91.75 74 LYS A O 1
ATOM 575 N N . ALA A 1 75 ? 8.811 -5.657 -8.154 1.00 90.94 75 ALA A N 1
ATOM 576 C CA . ALA A 1 75 ? 9.065 -6.860 -7.361 1.00 90.94 75 ALA A CA 1
ATOM 577 C C . ALA A 1 75 ? 7.787 -7.453 -6.735 1.00 90.94 75 ALA A C 1
ATOM 579 O O . ALA A 1 75 ? 7.674 -8.669 -6.567 1.00 90.94 75 ALA A O 1
ATOM 580 N N . SER A 1 76 ? 6.813 -6.617 -6.368 1.00 90.00 76 SER A N 1
ATOM 581 C CA . SER A 1 76 ? 5.508 -7.075 -5.885 1.00 90.00 76 SER A CA 1
ATOM 582 C C . SER A 1 76 ? 4.646 -7.677 -6.993 1.00 90.00 76 SER A C 1
ATOM 584 O O . SER A 1 76 ? 3.946 -8.654 -6.722 1.00 90.00 76 SER A O 1
ATOM 586 N N . LEU A 1 77 ? 4.710 -7.145 -8.216 1.00 88.81 77 LEU A N 1
ATOM 587 C CA . LEU A 1 77 ? 4.030 -7.714 -9.381 1.00 88.81 77 LEU A CA 1
ATOM 588 C C . LEU A 1 77 ? 4.654 -9.049 -9.808 1.00 88.81 77 LEU A C 1
ATOM 590 O O . LEU A 1 77 ? 3.921 -10.015 -10.006 1.00 88.81 77 LEU A O 1
ATOM 594 N N . ASP A 1 78 ? 5.985 -9.149 -9.825 1.00 85.25 78 ASP A N 1
ATOM 595 C CA . ASP A 1 78 ? 6.714 -10.380 -10.170 1.00 85.25 78 ASP A CA 1
ATOM 596 C C . ASP A 1 78 ? 6.329 -11.548 -9.230 1.00 85.25 78 ASP A C 1
ATOM 598 O O . ASP A 1 78 ? 6.226 -12.711 -9.625 1.00 85.25 78 ASP A O 1
ATOM 602 N N . ARG A 1 79 ? 6.001 -11.240 -7.967 1.00 84.50 79 ARG A N 1
ATOM 603 C CA . ARG A 1 79 ? 5.521 -12.218 -6.970 1.00 84.50 79 ARG A CA 1
ATOM 604 C C . ARG A 1 79 ? 4.081 -12.700 -7.191 1.00 84.50 79 ARG A C 1
ATOM 606 O O . ARG A 1 79 ? 3.631 -13.585 -6.459 1.00 84.50 79 ARG A O 1
ATOM 613 N N . LEU A 1 80 ? 3.332 -12.138 -8.142 1.00 82.31 80 LEU A N 1
ATOM 614 C CA . LEU A 1 80 ? 1.956 -12.560 -8.436 1.00 82.31 80 LEU A CA 1
ATOM 615 C C . LEU A 1 80 ? 1.886 -13.839 -9.284 1.00 82.31 80 LEU A C 1
ATOM 617 O O . LEU A 1 80 ? 0.827 -14.467 -9.323 1.00 82.31 80 LEU A O 1
ATOM 621 N N . GLY A 1 81 ? 3.004 -14.262 -9.881 1.00 83.50 81 GLY A N 1
ATOM 622 C CA . GLY A 1 81 ? 3.149 -15.546 -10.565 1.00 83.50 81 GLY A CA 1
ATOM 623 C C . GLY A 1 81 ? 3.738 -15.421 -11.968 1.00 83.50 81 GLY A C 1
ATOM 624 O O . GLY A 1 81 ? 3.822 -14.328 -12.520 1.00 83.50 81 GLY A O 1
ATOM 625 N N . LEU A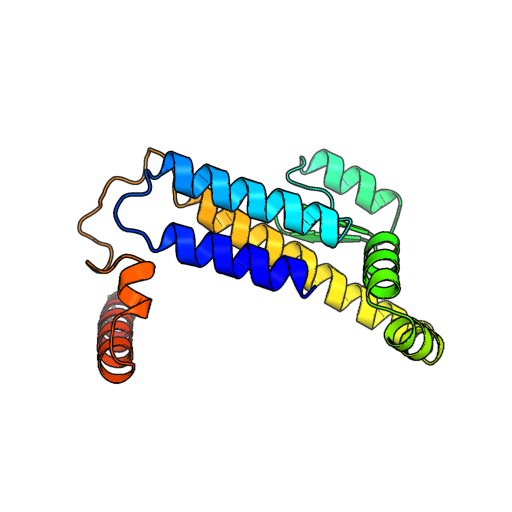 1 82 ? 4.107 -16.571 -12.545 1.00 81.06 82 LEU A N 1
ATOM 626 C CA . LEU A 1 82 ? 4.780 -16.666 -13.849 1.00 81.06 82 LEU A CA 1
ATOM 627 C C . LEU A 1 82 ? 4.022 -15.935 -14.960 1.00 81.06 82 LEU A C 1
ATOM 629 O O . LEU A 1 82 ? 4.619 -15.162 -15.692 1.00 81.06 82 LEU A O 1
ATOM 633 N N . TRP A 1 83 ? 2.699 -16.098 -15.002 1.00 83.81 83 TRP A N 1
ATOM 634 C CA . TRP A 1 83 ? 1.862 -15.441 -16.002 1.00 83.81 83 TRP A CA 1
ATOM 635 C C . TRP A 1 83 ? 1.954 -13.909 -15.947 1.00 83.81 83 TRP A C 1
ATOM 637 O O . TRP A 1 83 ? 2.021 -13.269 -16.984 1.00 83.81 83 TRP A O 1
ATOM 647 N N . ILE A 1 84 ? 1.998 -13.304 -14.752 1.00 84.06 84 ILE A N 1
ATOM 648 C CA . ILE A 1 84 ? 2.157 -11.845 -14.640 1.00 84.06 84 ILE A CA 1
ATOM 649 C C . ILE A 1 84 ? 3.545 -11.423 -15.120 1.00 84.06 84 ILE A C 1
ATOM 651 O O . ILE A 1 84 ? 3.640 -10.431 -15.826 1.00 84.06 84 ILE A O 1
ATOM 655 N N . MET A 1 85 ? 4.596 -12.177 -14.786 1.00 84.12 85 MET A N 1
ATOM 656 C CA . MET A 1 85 ? 5.950 -11.874 -15.263 1.00 84.12 85 MET A CA 1
ATOM 657 C C . MET A 1 85 ? 6.026 -11.912 -16.793 1.00 84.12 85 MET A C 1
ATOM 659 O O . MET A 1 85 ? 6.487 -10.951 -17.393 1.00 84.12 85 MET A O 1
ATOM 663 N N . GLU A 1 86 ? 5.471 -12.952 -17.421 1.00 86.19 86 GLU A N 1
ATOM 664 C CA . GLU A 1 86 ? 5.403 -13.070 -18.885 1.00 86.19 86 GLU A CA 1
ATOM 665 C C . GLU A 1 86 ? 4.655 -11.887 -19.520 1.00 86.19 86 GLU A C 1
ATOM 667 O O . GLU A 1 86 ? 5.108 -11.329 -20.512 1.00 86.19 86 GLU A O 1
ATOM 672 N N . GLN A 1 87 ? 3.537 -11.454 -18.927 1.00 86.62 87 GLN A N 1
ATOM 673 C CA . GLN A 1 87 ? 2.785 -10.298 -19.423 1.00 86.62 87 GLN A CA 1
ATOM 674 C C . GLN A 1 87 ? 3.523 -8.967 -19.239 1.00 86.62 87 GLN A C 1
ATOM 676 O O . GLN A 1 87 ? 3.320 -8.054 -20.032 1.00 86.62 87 GLN A O 1
ATOM 681 N N . LEU A 1 88 ? 4.353 -8.832 -18.203 1.00 87.19 88 LEU A N 1
ATOM 682 C CA . LEU A 1 88 ? 5.174 -7.637 -17.999 1.00 87.19 88 LEU A CA 1
ATOM 683 C C . LEU A 1 88 ? 6.350 -7.591 -18.979 1.00 87.19 88 LEU A C 1
ATOM 685 O O . LEU A 1 88 ? 6.662 -6.511 -19.469 1.00 87.19 88 LEU A O 1
ATOM 689 N N . ASP A 1 89 ? 6.952 -8.741 -19.291 1.00 87.62 89 ASP A N 1
ATOM 690 C CA . ASP A 1 89 ? 8.052 -8.863 -20.258 1.00 87.62 89 ASP A CA 1
ATOM 691 C C . ASP A 1 89 ? 7.599 -8.582 -21.707 1.00 87.62 89 ASP A C 1
ATOM 693 O O . ASP A 1 89 ? 8.411 -8.222 -22.558 1.00 87.62 89 ASP A O 1
ATOM 697 N N . GLU A 1 90 ? 6.302 -8.726 -21.999 1.00 89.69 90 GLU A N 1
ATOM 698 C CA . GLU A 1 90 ? 5.695 -8.373 -23.292 1.00 89.69 90 GLU A CA 1
ATOM 699 C C . GLU A 1 90 ? 5.433 -6.862 -23.459 1.00 89.69 90 GLU A C 1
ATOM 701 O O . GLU A 1 90 ? 5.138 -6.405 -24.570 1.00 89.69 90 GLU A O 1
ATOM 706 N N . LEU A 1 91 ? 5.511 -6.074 -22.380 1.00 90.19 91 LEU A N 1
ATOM 707 C CA . LEU A 1 91 ? 5.314 -4.625 -22.436 1.00 90.19 91 LEU A CA 1
ATOM 708 C C . LEU A 1 91 ? 6.598 -3.911 -22.861 1.00 90.19 91 LEU A C 1
ATOM 710 O O . LEU A 1 91 ? 7.697 -4.257 -22.443 1.00 90.19 91 LEU A O 1
ATOM 714 N N . ASP A 1 92 ? 6.440 -2.852 -23.655 1.00 93.56 92 ASP A N 1
ATOM 715 C CA . ASP A 1 92 ? 7.518 -1.886 -23.853 1.00 93.56 92 ASP A CA 1
ATOM 716 C C . ASP A 1 92 ? 7.796 -1.088 -22.566 1.00 93.56 92 ASP A C 1
ATOM 718 O O . ASP A 1 92 ? 6.936 -0.972 -21.685 1.00 93.56 92 ASP A O 1
ATOM 722 N N . ASP A 1 93 ? 9.007 -0.532 -22.474 1.00 90.12 93 ASP A N 1
ATOM 723 C CA . ASP A 1 93 ? 9.496 0.157 -21.275 1.00 90.12 93 ASP A CA 1
ATOM 724 C C . ASP A 1 93 ? 8.577 1.313 -20.841 1.00 90.12 93 ASP A C 1
ATOM 726 O O . ASP A 1 93 ? 8.330 1.488 -19.646 1.00 90.12 93 ASP A O 1
ATOM 730 N N . ASP A 1 94 ? 8.008 2.059 -21.794 1.00 92.31 94 ASP A N 1
ATOM 731 C CA . ASP A 1 94 ? 7.114 3.187 -21.513 1.00 92.31 94 ASP A CA 1
ATOM 732 C C . ASP A 1 94 ? 5.798 2.714 -20.875 1.00 92.31 94 ASP A C 1
ATOM 734 O O . ASP A 1 94 ? 5.347 3.261 -19.864 1.00 92.31 94 ASP A O 1
ATOM 738 N N . LYS A 1 95 ? 5.173 1.663 -21.422 1.00 92.25 95 LYS A N 1
ATOM 739 C CA . LYS A 1 95 ? 3.951 1.077 -20.847 1.00 92.25 95 LYS A CA 1
ATOM 740 C C . LYS A 1 95 ? 4.212 0.416 -19.505 1.00 92.25 95 LYS A C 1
ATOM 742 O O . LYS A 1 95 ? 3.370 0.523 -18.611 1.00 92.25 95 LYS A O 1
ATOM 747 N N . LEU A 1 96 ? 5.346 -0.265 -19.362 1.00 91.38 96 LEU A N 1
ATOM 748 C CA . LEU A 1 96 ? 5.740 -0.883 -18.104 1.00 91.38 96 LEU A CA 1
ATOM 749 C C . LEU A 1 96 ? 5.936 0.183 -17.020 1.00 91.38 96 LEU A C 1
ATOM 751 O O . LEU A 1 96 ? 5.425 0.025 -15.911 1.00 91.38 96 LEU A O 1
ATOM 755 N N . PHE A 1 97 ? 6.596 1.293 -17.355 1.00 92.31 97 PHE A N 1
ATOM 756 C CA . PHE A 1 97 ? 6.776 2.427 -16.452 1.00 92.31 97 PHE A CA 1
ATOM 757 C C . PHE A 1 97 ? 5.431 3.016 -16.004 1.00 92.31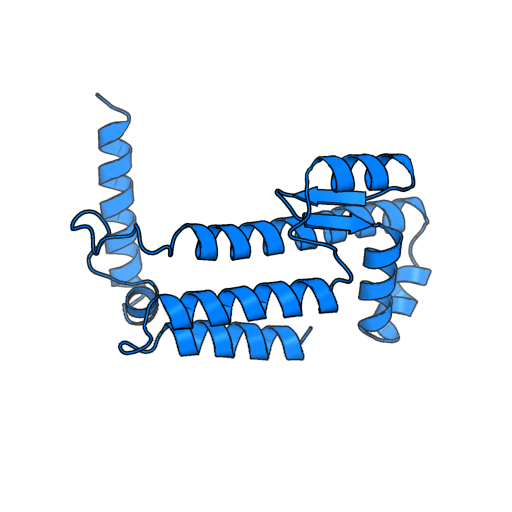 97 PHE A C 1
ATOM 759 O O . PHE A 1 97 ? 5.177 3.137 -14.806 1.00 92.31 97 PHE A O 1
ATOM 766 N N . VAL A 1 98 ? 4.526 3.294 -16.947 1.00 94.19 98 VAL A N 1
ATOM 767 C CA . VAL A 1 98 ? 3.187 3.830 -16.647 1.00 94.19 98 VAL A CA 1
ATOM 768 C C . VAL A 1 98 ? 2.371 2.865 -15.778 1.00 94.19 98 VAL A C 1
ATOM 770 O O . VAL A 1 98 ? 1.699 3.284 -14.834 1.00 94.19 98 VAL A O 1
ATOM 773 N N . LEU A 1 99 ? 2.431 1.560 -16.058 1.00 93.31 99 LEU A N 1
ATOM 774 C CA . LEU A 1 99 ? 1.765 0.547 -15.241 1.00 93.31 99 LEU A CA 1
ATOM 775 C C . LEU A 1 99 ? 2.303 0.551 -13.806 1.00 93.31 99 LEU A C 1
ATOM 777 O O . LEU A 1 99 ? 1.516 0.546 -12.858 1.00 93.31 99 LEU A O 1
ATOM 781 N N . ILE A 1 100 ? 3.628 0.574 -13.646 1.00 95.06 100 ILE A N 1
ATOM 782 C CA . ILE A 1 100 ? 4.290 0.626 -12.340 1.00 95.06 100 ILE A CA 1
ATOM 783 C C . ILE A 1 100 ? 3.863 1.879 -11.565 1.00 95.06 100 ILE A C 1
ATOM 785 O O . ILE A 1 100 ? 3.530 1.770 -10.384 1.00 95.06 100 ILE A O 1
ATOM 789 N N . GLU A 1 101 ? 3.789 3.036 -12.221 1.00 94.75 101 GLU A N 1
ATOM 790 C CA . GLU A 1 101 ? 3.329 4.292 -11.619 1.00 94.75 101 GLU A CA 1
ATOM 791 C C . GLU A 1 101 ? 1.888 4.170 -11.090 1.00 94.75 101 GLU A C 1
ATOM 793 O O . GLU A 1 101 ? 1.608 4.454 -9.922 1.00 94.75 101 GLU A O 1
ATOM 798 N N . TYR A 1 102 ? 0.955 3.678 -11.915 1.00 95.38 102 TYR A N 1
ATOM 799 C CA . TYR A 1 102 ? -0.445 3.518 -11.508 1.00 95.38 102 TYR A CA 1
ATOM 800 C C . TYR A 1 102 ? -0.629 2.490 -10.389 1.00 95.38 102 TYR A C 1
ATOM 802 O O . TYR A 1 102 ? -1.405 2.723 -9.457 1.00 95.38 102 TYR A O 1
ATOM 810 N N . VAL A 1 103 ? 0.078 1.360 -10.456 1.00 93.50 103 VAL A N 1
ATOM 811 C CA . VAL A 1 103 ? 0.030 0.336 -9.405 1.00 93.50 103 VAL A CA 1
ATOM 812 C C . VAL A 1 103 ? 0.635 0.875 -8.107 1.00 93.50 103 VAL A C 1
ATOM 814 O O . VAL A 1 103 ? 0.061 0.668 -7.037 1.00 93.50 103 VAL A O 1
ATOM 817 N N . GLY A 1 104 ? 1.743 1.615 -8.189 1.00 94.81 104 GLY A N 1
ATOM 818 C CA . GLY A 1 104 ? 2.361 2.273 -7.042 1.00 94.81 104 GLY A CA 1
ATOM 819 C C . GLY A 1 104 ? 1.400 3.238 -6.351 1.00 94.81 104 GLY A C 1
ATOM 820 O O . GLY A 1 104 ? 1.187 3.120 -5.142 1.00 94.81 104 GLY A O 1
ATOM 821 N N . LYS A 1 105 ? 0.736 4.111 -7.123 1.00 95.06 105 LYS A N 1
ATOM 822 C CA . LYS A 1 105 ? -0.295 5.041 -6.628 1.00 95.06 105 LYS A CA 1
ATOM 823 C C . LYS A 1 105 ? -1.429 4.308 -5.927 1.00 95.06 105 LYS A C 1
ATOM 825 O O . LYS A 1 105 ? -1.810 4.686 -4.819 1.00 95.06 105 LYS A O 1
ATOM 830 N N . LEU A 1 106 ? -1.929 3.234 -6.536 1.00 94.31 106 LEU A N 1
ATOM 831 C CA . LEU A 1 106 ? -2.974 2.406 -5.940 1.00 94.31 106 LEU A CA 1
ATOM 832 C C . LEU A 1 106 ? -2.530 1.824 -4.590 1.00 94.31 106 LEU A C 1
ATOM 834 O O . LEU A 1 106 ? -3.308 1.831 -3.633 1.00 94.31 106 LEU A O 1
ATOM 838 N N . PHE A 1 107 ? -1.288 1.342 -4.490 1.00 93.94 107 PHE A N 1
ATOM 839 C CA . PHE A 1 107 ? -0.760 0.809 -3.238 1.00 93.94 107 PHE A CA 1
ATOM 840 C C . PHE A 1 107 ? -0.744 1.868 -2.138 1.00 93.94 107 PHE A C 1
ATOM 842 O O . PHE A 1 107 ? -1.360 1.652 -1.094 1.00 93.94 107 PHE A O 1
ATOM 849 N N . VAL A 1 108 ? -0.106 3.017 -2.364 1.00 94.56 108 VAL A N 1
ATOM 850 C CA . VAL A 1 108 ? 0.014 4.060 -1.329 1.00 94.56 108 VAL A CA 1
ATOM 851 C C . VAL A 1 108 ? -1.328 4.671 -0.940 1.00 94.56 108 VAL A C 1
ATOM 853 O O . VAL A 1 108 ? -1.576 4.857 0.249 1.00 94.56 108 VAL A O 1
ATOM 856 N N . GLN A 1 109 ? -2.239 4.887 -1.893 1.00 92.88 109 GLN A N 1
ATOM 857 C CA . GLN A 1 109 ? -3.577 5.416 -1.605 1.00 92.88 109 GLN A CA 1
ATOM 858 C C . GLN A 1 109 ? -4.418 4.455 -0.764 1.00 92.88 109 GLN A C 1
ATOM 860 O O . GLN A 1 109 ? -5.142 4.883 0.134 1.00 92.88 109 GLN A O 1
ATOM 865 N N . ALA A 1 110 ? -4.324 3.149 -1.025 1.00 88.75 110 ALA A N 1
ATOM 866 C CA . ALA A 1 110 ? -5.023 2.159 -0.218 1.00 88.75 110 ALA A CA 1
ATOM 867 C C . ALA A 1 110 ? -4.481 2.115 1.220 1.00 88.75 110 ALA A C 1
ATOM 869 O O . ALA A 1 110 ? -5.272 2.051 2.159 1.00 88.75 110 ALA A O 1
ATOM 870 N N . ALA A 1 111 ? -3.158 2.188 1.406 1.00 89.81 111 ALA A N 1
ATOM 871 C CA . ALA A 1 111 ? -2.549 2.211 2.737 1.00 89.81 111 ALA A CA 1
ATOM 872 C C . ALA A 1 111 ? -2.965 3.459 3.533 1.00 89.81 111 ALA A C 1
ATOM 874 O O . ALA A 1 111 ? -3.415 3.334 4.673 1.00 89.81 111 ALA A O 1
ATOM 875 N N . ASP A 1 112 ? -2.901 4.637 2.907 1.00 88.38 112 ASP A N 1
ATOM 876 C CA . ASP A 1 112 ? -3.352 5.902 3.496 1.00 88.38 112 ASP A CA 1
ATOM 877 C C . ASP A 1 112 ? -4.850 5.869 3.845 1.00 88.38 112 ASP A C 1
ATOM 879 O O . ASP A 1 112 ? -5.255 6.266 4.938 1.00 88.38 112 ASP A O 1
ATOM 883 N N . GLY A 1 113 ? -5.680 5.302 2.965 1.00 83.56 113 GLY A N 1
ATOM 884 C CA . GLY A 1 113 ? -7.104 5.098 3.222 1.00 83.56 113 GLY A CA 1
ATOM 885 C C . GLY A 1 113 ? -7.370 4.216 4.445 1.00 83.56 113 GLY A C 1
ATOM 886 O O . GLY A 1 113 ? -8.184 4.575 5.295 1.00 83.56 113 GLY A O 1
ATOM 887 N N . ILE A 1 114 ? -6.6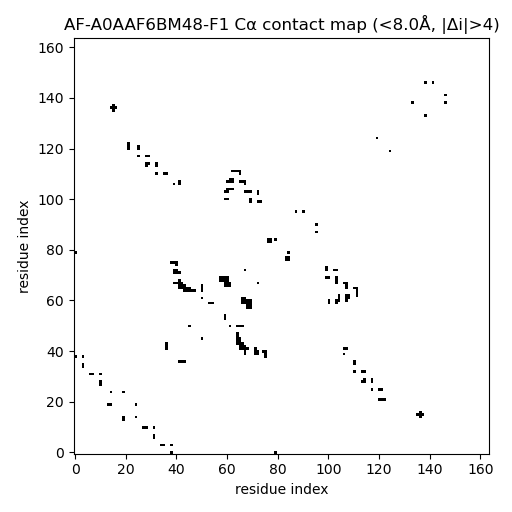63 3.088 4.585 1.00 80.94 114 ILE A N 1
ATOM 888 C CA . ILE A 1 114 ? -6.806 2.219 5.765 1.00 80.94 114 ILE A CA 1
ATOM 889 C C . ILE A 1 114 ? -6.318 2.951 7.024 1.00 80.94 114 ILE A C 1
ATOM 891 O O . ILE A 1 114 ? -6.988 2.891 8.054 1.00 80.94 114 ILE A O 1
ATOM 895 N N . ALA A 1 115 ? -5.200 3.679 6.949 1.00 79.06 115 ALA A N 1
ATOM 896 C CA . ALA 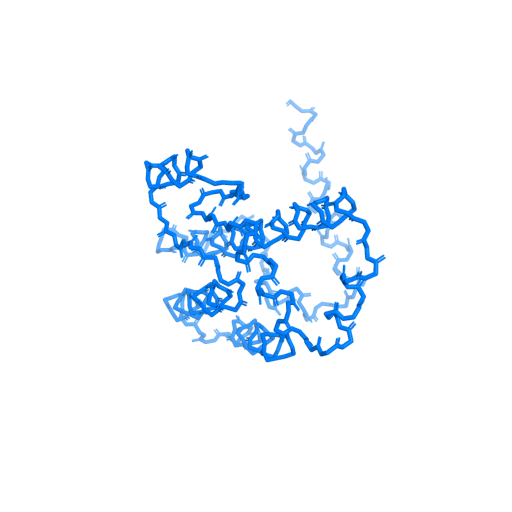A 1 115 ? -4.657 4.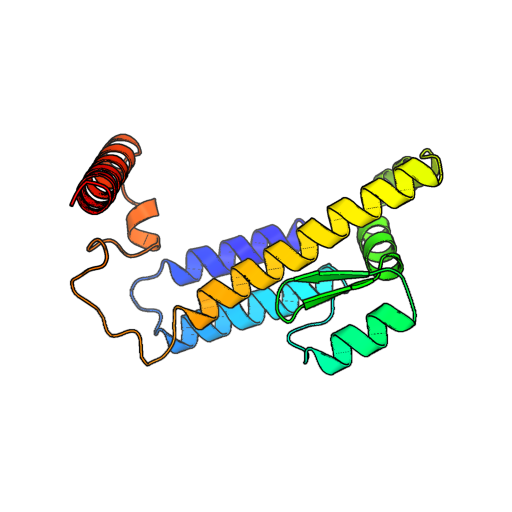445 8.070 1.00 79.06 115 ALA A CA 1
ATOM 897 C C . ALA A 1 115 ? -5.617 5.535 8.562 1.00 79.06 115 ALA A C 1
ATOM 899 O O . ALA A 1 115 ? -5.797 5.692 9.768 1.00 79.06 115 ALA A O 1
ATOM 900 N N . LYS A 1 116 ? -6.308 6.231 7.655 1.00 77.44 116 LYS A N 1
ATOM 901 C CA . LYS A 1 116 ? -7.327 7.225 8.018 1.00 77.44 116 LYS A CA 1
ATOM 902 C C . LYS A 1 116 ? -8.491 6.612 8.795 1.00 77.44 116 LYS A C 1
ATOM 904 O O . LYS A 1 116 ? -8.893 7.184 9.800 1.00 77.44 116 LYS A O 1
ATOM 909 N N . ILE A 1 117 ? -8.939 5.406 8.434 1.00 71.75 117 ILE A N 1
ATOM 910 C CA . ILE A 1 117 ? -9.967 4.673 9.201 1.00 71.75 117 ILE A CA 1
ATOM 911 C C . ILE A 1 117 ? -9.481 4.366 10.630 1.00 71.75 117 ILE A C 1
ATOM 913 O O . ILE A 1 117 ? -10.282 4.347 11.564 1.00 71.75 117 IL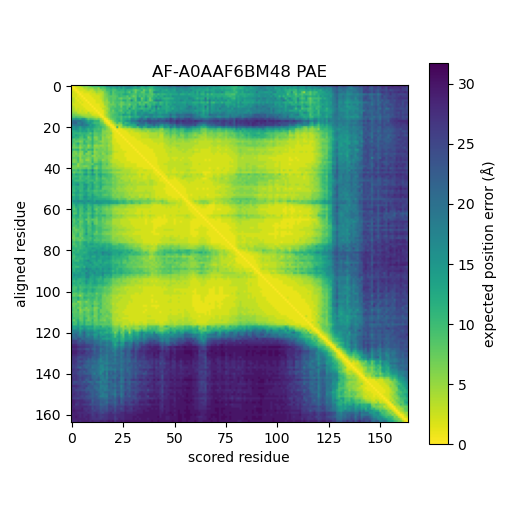E A O 1
ATOM 917 N N . VAL A 1 118 ? -8.180 4.107 10.815 1.00 66.62 118 VAL A N 1
ATOM 918 C CA . VAL A 1 118 ? -7.575 3.895 12.144 1.00 66.62 118 VAL A CA 1
ATOM 919 C C . VAL A 1 118 ? -7.553 5.189 12.949 1.00 66.62 118 VAL A C 1
ATOM 921 O O . VAL A 1 118 ? -7.942 5.170 14.115 1.00 66.62 118 VAL A O 1
ATOM 924 N N . CYS A 1 119 ? -7.113 6.293 12.340 1.00 59.62 119 CYS A N 1
ATOM 925 C CA . CYS A 1 119 ? -7.052 7.608 12.982 1.00 59.62 119 CYS A CA 1
ATOM 926 C C . CYS A 1 119 ? -8.439 8.116 13.381 1.00 59.62 119 CYS A C 1
ATOM 928 O O . CYS A 1 119 ? -8.606 8.624 14.480 1.00 59.62 119 CYS A O 1
ATOM 930 N N . GLU A 1 120 ? -9.442 7.903 12.531 1.00 61.31 120 GLU A N 1
ATOM 931 C CA . GLU A 1 120 ? -10.838 8.205 12.838 1.00 61.31 120 GLU A CA 1
ATOM 932 C C . GLU A 1 120 ? -11.410 7.335 13.959 1.00 61.31 120 GLU A C 1
ATOM 934 O O . GLU A 1 120 ? -12.534 7.574 14.350 1.00 61.31 120 GLU A O 1
ATOM 939 N N . ARG A 1 121 ? -10.730 6.300 14.466 1.00 57.19 121 ARG A N 1
ATOM 940 C CA . ARG A 1 121 ? -11.217 5.434 15.558 1.00 57.19 121 ARG A CA 1
ATOM 941 C C . ARG A 1 121 ? -10.305 5.523 16.779 1.00 57.19 121 ARG A C 1
ATOM 943 O O . ARG A 1 121 ? -9.795 4.506 17.259 1.00 57.19 121 ARG A O 1
ATOM 950 N N . ASP A 1 122 ? -10.066 6.734 17.260 1.00 57.25 122 ASP A N 1
ATOM 951 C CA . ASP A 1 122 ? -9.284 6.973 18.470 1.00 57.25 122 ASP A CA 1
ATOM 952 C C . ASP A 1 122 ? -10.155 7.026 19.744 1.00 57.25 122 ASP A C 1
ATOM 954 O O . ASP A 1 122 ? -11.362 6.786 19.716 1.00 57.25 122 ASP A O 1
ATOM 958 N N . GLU A 1 123 ? -9.523 7.260 20.896 1.00 54.91 123 GLU A N 1
ATOM 959 C CA . GLU A 1 123 ? -10.214 7.363 22.191 1.00 54.91 123 GLU A CA 1
ATOM 960 C C . GLU A 1 123 ? -11.028 8.663 22.332 1.00 54.91 123 GLU A C 1
ATOM 962 O O . GLU A 1 123 ? -11.847 8.764 23.245 1.00 54.91 123 GLU A O 1
ATOM 967 N N . ALA A 1 124 ? -10.825 9.635 21.433 1.00 51.62 124 ALA A N 1
ATOM 968 C CA . ALA A 1 124 ? -11.555 10.900 21.392 1.00 51.62 124 ALA A CA 1
ATOM 969 C C . ALA A 1 124 ? -12.865 10.799 20.595 1.00 51.62 124 ALA A C 1
ATOM 971 O O . ALA A 1 124 ? -13.743 11.650 20.747 1.00 51.62 124 ALA A O 1
ATOM 972 N N . ASN A 1 125 ? -13.042 9.732 19.811 1.00 52.22 125 ASN A N 1
ATOM 973 C CA . ASN A 1 125 ? -14.331 9.349 19.255 1.00 52.22 125 ASN A CA 1
ATOM 974 C C . ASN A 1 125 ? -15.292 8.900 20.365 1.00 52.22 125 ASN A C 1
ATOM 976 O O . ASN A 1 125 ? -15.508 7.710 20.622 1.00 52.22 125 ASN A O 1
ATOM 980 N N . GLU A 1 126 ? -15.920 9.873 21.022 1.00 48.03 126 GLU A N 1
ATOM 981 C CA . GLU A 1 126 ? -17.145 9.620 21.765 1.00 48.03 126 GLU A CA 1
ATOM 982 C C . GLU A 1 126 ? -18.176 8.964 20.834 1.00 48.03 126 GLU A C 1
ATOM 984 O O . GLU A 1 126 ? -18.179 9.180 19.621 1.00 48.03 126 GLU A O 1
ATOM 989 N N . LYS A 1 127 ? -19.091 8.160 21.392 1.00 46.84 127 LYS A N 1
ATOM 990 C CA . LYS A 1 127 ? -20.296 7.708 20.676 1.00 46.84 127 LYS A CA 1
ATOM 991 C C . LYS A 1 127 ? -21.169 8.936 20.371 1.00 46.84 127 LYS A C 1
ATOM 993 O O . LYS A 1 127 ? -22.163 9.172 21.055 1.00 46.84 127 LYS A O 1
ATOM 998 N N . THR A 1 128 ? -20.776 9.770 19.416 1.00 40.38 128 THR A N 1
ATOM 999 C CA . THR A 1 128 ? -21.456 11.024 19.115 1.00 40.38 128 THR A CA 1
ATOM 1000 C C . THR A 1 128 ? -22.780 10.736 18.423 1.00 40.38 128 THR A C 1
ATOM 1002 O O . THR A 1 128 ? -22.884 9.942 17.488 1.00 40.38 128 THR A O 1
ATOM 1005 N N . LYS A 1 129 ? -23.819 11.414 18.916 1.00 42.03 129 LYS A N 1
ATOM 1006 C CA . LYS A 1 129 ? -25.218 11.344 18.465 1.00 42.03 129 LYS A CA 1
ATOM 1007 C C . LYS A 1 129 ? -25.441 11.836 17.020 1.00 42.03 129 LYS A C 1
ATOM 1009 O O . LYS A 1 129 ? -26.585 11.852 16.579 1.00 42.03 129 LYS A O 1
ATOM 1014 N N . GLU A 1 130 ? -24.390 12.253 16.313 1.00 39.06 130 GLU A N 1
ATOM 1015 C CA . GLU A 1 130 ? -24.462 12.900 14.992 1.00 39.06 130 GLU A CA 1
ATOM 1016 C C . GLU A 1 130 ? -24.029 12.006 13.824 1.00 39.06 130 GLU A C 1
ATOM 1018 O O . GLU A 1 130 ? -24.262 12.347 12.664 1.00 39.06 130 GLU A O 1
ATOM 1023 N N . HIS A 1 131 ? -23.476 10.823 14.093 1.00 40.75 131 HIS A N 1
ATOM 1024 C CA . HIS A 1 131 ? -23.352 9.797 13.062 1.00 40.75 131 HIS A CA 1
ATOM 1025 C C . HIS A 1 131 ? -24.691 9.062 12.905 1.00 40.75 131 HIS A C 1
ATOM 1027 O O . HIS A 1 131 ? -25.431 8.934 13.888 1.00 40.75 131 HIS A O 1
ATOM 1033 N N . PRO A 1 132 ? -25.045 8.570 11.696 1.00 40.03 132 PRO A N 1
ATOM 1034 C CA . PRO A 1 132 ? -26.209 7.704 11.558 1.00 40.03 132 PRO A CA 1
ATOM 1035 C C . PRO A 1 132 ? -26.081 6.587 12.606 1.00 40.03 132 PRO A C 1
ATOM 1037 O O . PRO A 1 132 ? -24.961 6.122 12.837 1.00 40.03 132 PRO A O 1
ATOM 1040 N N . PRO A 1 133 ? -27.178 6.181 13.275 1.00 44.25 133 PRO A N 1
ATOM 1041 C CA . PRO A 1 133 ? -27.173 5.256 14.418 1.00 44.25 133 PRO A CA 1
ATOM 1042 C C . PRO A 1 133 ? -26.874 3.812 13.988 1.00 44.25 133 PRO A C 1
ATOM 1044 O O . PRO A 1 133 ? -27.500 2.866 14.449 1.00 44.25 133 PRO A O 1
ATOM 1047 N N . VAL A 1 134 ? -26.001 3.669 13.002 1.00 46.03 134 VAL A N 1
ATOM 1048 C CA . VAL A 1 134 ? -25.778 2.496 12.195 1.00 46.03 134 VAL A CA 1
ATOM 1049 C C . VAL A 1 134 ? -24.271 2.423 12.001 1.00 46.03 134 VAL A C 1
ATOM 1051 O O . VAL A 1 134 ? -23.687 3.080 11.138 1.00 46.03 134 VAL A O 1
ATOM 1054 N N . LEU A 1 135 ? -23.621 1.660 12.870 1.00 53.38 135 LEU A N 1
ATOM 1055 C CA . LEU A 1 135 ? -22.201 1.355 12.796 1.00 53.38 135 LEU A CA 1
ATOM 1056 C C . LEU A 1 135 ? -21.891 0.724 11.428 1.00 53.38 135 LEU A C 1
ATOM 1058 O O . LEU A 1 135 ? -22.761 0.134 10.788 1.00 53.38 135 LEU A O 1
ATOM 1062 N N . LEU A 1 136 ? -20.634 0.778 10.975 1.00 45.19 136 LEU A N 1
ATOM 1063 C CA . LEU A 1 136 ? -20.215 0.238 9.666 1.00 45.19 136 LEU A CA 1
ATOM 1064 C C . LEU A 1 136 ? -20.692 -1.212 9.418 1.00 45.19 136 LEU A C 1
ATOM 1066 O O . LEU A 1 136 ? -20.907 -1.636 8.289 1.00 45.19 136 LEU A O 1
ATOM 1070 N N . HIS A 1 137 ? -20.878 -1.977 10.491 1.00 51.38 137 HIS A N 1
ATOM 1071 C CA . HIS A 1 137 ? -21.362 -3.352 10.458 1.00 51.38 137 HIS A CA 1
ATOM 1072 C C . HIS A 1 137 ? -22.884 -3.505 10.413 1.00 51.38 137 HIS A C 1
ATOM 1074 O O . HIS A 1 137 ? -23.391 -4.555 10.022 1.00 51.38 137 HIS A O 1
ATOM 1080 N N . GLU A 1 138 ? -23.614 -2.467 10.794 1.00 46.69 138 GLU A N 1
ATOM 1081 C CA . GLU A 1 138 ? -25.056 -2.370 10.642 1.00 46.69 138 GLU A CA 1
ATOM 1082 C C . GLU A 1 138 ? -25.418 -1.935 9.210 1.00 46.69 138 GLU A C 1
ATOM 1084 O O . GLU A 1 138 ? -26.426 -2.404 8.693 1.00 46.69 138 GLU A O 1
ATOM 1089 N N . LEU A 1 139 ? -24.542 -1.204 8.496 1.00 49.84 139 LEU A N 1
ATOM 1090 C CA . LEU A 1 139 ? -24.677 -0.937 7.048 1.00 49.84 139 LEU A CA 1
ATOM 1091 C C . LEU A 1 139 ? -24.679 -2.221 6.201 1.00 49.84 139 LEU A C 1
ATOM 1093 O O . LEU A 1 139 ? -25.351 -2.292 5.176 1.00 49.84 139 LEU A O 1
ATOM 1097 N N . CYS A 1 140 ? -23.977 -3.266 6.645 1.00 47.84 140 CYS A N 1
ATOM 1098 C CA . CYS A 1 140 ? -23.979 -4.575 5.985 1.00 47.84 140 CYS A CA 1
ATOM 1099 C C . CYS A 1 140 ? -25.227 -5.421 6.296 1.00 47.84 140 CYS A C 1
ATOM 1101 O O . CYS A 1 140 ? -25.390 -6.494 5.716 1.00 47.84 140 CYS A O 1
ATOM 1103 N N . ARG A 1 141 ? -26.081 -4.981 7.231 1.00 44.44 141 ARG A N 1
ATOM 1104 C CA . ARG A 1 141 ? -27.297 -5.692 7.665 1.00 44.44 141 ARG A CA 1
ATOM 1105 C C . ARG A 1 141 ? -28.582 -5.120 7.074 1.00 44.44 141 ARG A C 1
ATOM 1107 O O . ARG A 1 141 ? -29.636 -5.729 7.238 1.00 44.44 141 ARG A O 1
ATOM 1114 N N . ILE A 1 142 ? -28.506 -3.976 6.404 1.00 49.19 142 ILE A N 1
ATOM 1115 C CA . ILE A 1 142 ? -29.665 -3.317 5.810 1.00 49.19 142 ILE A CA 1
ATOM 1116 C C . ILE A 1 142 ? -29.875 -3.810 4.377 1.00 49.19 142 ILE A C 1
ATOM 1118 O O . ILE A 1 142 ? -28.929 -3.900 3.597 1.00 49.19 142 ILE A O 1
ATOM 1122 N N . ASP A 1 143 ? -31.126 -4.108 4.018 1.00 57.50 143 ASP A N 1
ATOM 1123 C CA . ASP A 1 143 ? -31.531 -4.310 2.620 1.00 57.50 143 ASP A CA 1
ATOM 1124 C C . ASP A 1 143 ? -31.044 -3.117 1.779 1.00 57.50 143 ASP A C 1
ATOM 1126 O O . ASP A 1 143 ? -31.162 -1.962 2.193 1.00 57.50 143 ASP A O 1
ATOM 1130 N N . MET A 1 144 ? -30.521 -3.394 0.583 1.00 54.91 144 MET A N 1
ATOM 1131 C CA . MET A 1 144 ? -30.051 -2.408 -0.391 1.00 54.91 144 MET A CA 1
ATOM 1132 C C . MET A 1 144 ? -31.052 -1.252 -0.610 1.00 54.91 144 MET A C 1
ATOM 1134 O O . MET A 1 144 ? -30.644 -0.108 -0.792 1.00 54.91 144 MET A O 1
ATOM 1138 N N . ARG A 1 145 ? -32.367 -1.497 -0.508 1.00 59.34 145 ARG A N 1
ATOM 1139 C CA . ARG A 1 145 ? -33.408 -0.450 -0.571 1.00 59.34 145 ARG A CA 1
ATOM 1140 C C . ARG A 1 145 ? -33.412 0.482 0.644 1.00 59.34 145 ARG A C 1
ATOM 1142 O O . ARG A 1 145 ? -33.670 1.675 0.502 1.00 59.34 145 ARG A O 1
ATOM 1149 N N . GLN A 1 146 ? -33.155 -0.046 1.837 1.00 56.69 146 GLN A N 1
ATOM 1150 C CA . GLN A 1 146 ? -33.040 0.745 3.065 1.00 56.69 146 GLN A CA 1
ATOM 1151 C C . GLN A 1 146 ? -31.700 1.488 3.120 1.00 56.69 146 GLN A C 1
ATOM 1153 O O . GLN A 1 146 ? -31.677 2.650 3.520 1.00 56.69 146 GLN A O 1
ATOM 1158 N N . PHE A 1 147 ? -30.625 0.868 2.626 1.00 58.38 147 PHE A N 1
ATOM 1159 C CA . PHE A 1 147 ? -29.334 1.523 2.421 1.00 58.38 147 PHE A CA 1
ATOM 1160 C C . PHE A 1 147 ? -29.470 2.753 1.508 1.00 58.38 147 PHE A C 1
ATOM 1162 O O . PHE A 1 147 ? -29.079 3.850 1.899 1.00 58.38 147 PHE A O 1
ATOM 1169 N N . VAL A 1 148 ? -30.128 2.617 0.347 1.00 59.09 148 VAL A N 1
ATOM 1170 C CA . VAL A 1 148 ? -30.383 3.742 -0.575 1.00 59.09 148 VAL A CA 1
ATOM 1171 C C . VAL A 1 148 ? -31.203 4.855 0.089 1.00 59.09 148 VAL A C 1
ATOM 1173 O O . VAL A 1 148 ? -30.884 6.025 -0.099 1.00 59.09 148 VAL A O 1
ATOM 1176 N N . LYS A 1 149 ? -32.208 4.526 0.913 1.00 63.09 149 LYS A N 1
ATOM 1177 C CA . LYS A 1 149 ? -32.984 5.532 1.663 1.00 63.09 149 LYS A CA 1
ATOM 1178 C C . LYS A 1 149 ? -32.147 6.293 2.691 1.00 63.09 149 LYS A C 1
ATOM 1180 O O . LYS A 1 149 ? -32.320 7.501 2.825 1.00 63.09 149 LYS A O 1
ATOM 1185 N N . GLN A 1 150 ? -31.255 5.615 3.413 1.00 60.84 150 GLN A N 1
ATOM 1186 C CA . GLN A 1 150 ? -30.371 6.277 4.378 1.00 60.84 150 GLN A CA 1
ATOM 1187 C C . GLN A 1 150 ? -29.335 7.163 3.681 1.00 60.84 150 GLN A C 1
ATOM 1189 O O . GLN A 1 150 ? -29.097 8.286 4.115 1.00 60.84 150 GLN A O 1
ATOM 1194 N N . LEU A 1 151 ? -28.795 6.702 2.552 1.00 54.81 151 LEU A N 1
ATOM 1195 C CA . LEU A 1 151 ? -27.845 7.459 1.741 1.00 54.81 151 LEU A CA 1
ATOM 1196 C C . LEU A 1 151 ? -28.512 8.697 1.111 1.00 54.81 151 LEU A C 1
ATOM 1198 O O . LEU A 1 151 ? -27.946 9.786 1.139 1.00 54.81 151 LEU A O 1
ATOM 1202 N N . GLN A 1 152 ? -29.761 8.572 0.648 1.00 59.34 152 GLN A N 1
ATOM 1203 C CA . GLN A 1 152 ? -30.576 9.707 0.196 1.00 59.34 152 GLN A CA 1
ATOM 1204 C C . GLN A 1 152 ? -30.866 10.703 1.323 1.00 59.34 152 GLN A C 1
ATOM 1206 O O . GLN A 1 152 ? -30.719 11.900 1.098 1.00 59.34 152 GLN A O 1
ATOM 1211 N N . ALA A 1 153 ? -31.216 10.229 2.525 1.00 58.47 153 ALA A N 1
ATOM 1212 C CA . ALA A 1 153 ? -31.465 11.089 3.682 1.00 58.47 153 ALA A CA 1
ATOM 1213 C C . ALA A 1 153 ? -30.223 11.916 4.067 1.00 58.47 153 ALA A C 1
ATOM 1215 O O . ALA A 1 153 ? -30.340 13.109 4.351 1.00 58.47 153 ALA A O 1
ATOM 1216 N N . GLN A 1 154 ? -29.027 11.321 4.004 1.00 55.28 154 GLN A N 1
ATOM 1217 C CA . GLN A 1 154 ? -27.770 12.034 4.246 1.00 55.28 154 GLN A CA 1
ATOM 1218 C C . GLN A 1 154 ? -27.411 13.016 3.129 1.00 55.28 154 GLN A C 1
ATOM 1220 O O . GLN A 1 154 ? -27.010 14.141 3.417 1.00 55.28 154 GLN A O 1
ATOM 1225 N N . LEU A 1 155 ? -27.620 12.649 1.862 1.00 51.47 155 LEU A N 1
ATOM 1226 C CA . LEU A 1 155 ? -27.406 13.563 0.737 1.00 51.47 155 LEU A CA 1
ATOM 1227 C C . LEU A 1 155 ? -28.370 14.760 0.768 1.00 51.47 155 LEU A C 1
ATOM 1229 O O . LEU A 1 155 ? -27.976 15.861 0.398 1.00 51.47 155 LEU A O 1
ATOM 1233 N N . SER A 1 156 ? -29.603 14.592 1.260 1.00 48.53 156 SER A N 1
ATOM 1234 C CA . SER A 1 156 ? -30.523 15.717 1.485 1.00 48.53 156 SER A CA 1
ATOM 1235 C C . SER A 1 156 ? -30.101 16.637 2.634 1.00 48.53 156 SER A C 1
ATOM 1237 O O . SER A 1 156 ? -30.352 17.834 2.547 1.00 48.53 156 SER A O 1
ATOM 1239 N N . ILE A 1 157 ? -29.423 16.122 3.667 1.00 48.31 157 ILE A N 1
ATOM 1240 C CA . ILE A 1 157 ? -28.843 16.941 4.748 1.00 48.31 157 ILE A CA 1
ATOM 1241 C C . ILE A 1 157 ? -27.633 17.730 4.228 1.00 48.31 157 ILE A C 1
ATOM 1243 O O . ILE A 1 157 ? -27.504 18.920 4.502 1.00 48.31 157 ILE A O 1
ATOM 1247 N N . ILE A 1 158 ? -26.785 17.099 3.411 1.00 43.47 158 ILE A N 1
ATOM 1248 C CA . ILE A 1 158 ? -25.634 17.758 2.779 1.00 43.47 158 ILE A CA 1
ATOM 1249 C C . ILE A 1 158 ? -26.105 18.836 1.790 1.00 43.47 158 ILE A C 1
ATOM 1251 O O . ILE A 1 158 ? -25.610 19.956 1.840 1.00 43.47 158 ILE A O 1
ATOM 1255 N N . ASN A 1 159 ? -27.117 18.560 0.961 1.00 39.47 159 ASN A N 1
ATOM 1256 C CA . ASN A 1 159 ? -27.677 19.555 0.036 1.00 39.47 159 ASN A CA 1
ATOM 1257 C C . ASN A 1 159 ? -28.379 20.731 0.739 1.00 39.47 159 ASN A C 1
ATOM 1259 O O . ASN A 1 159 ? -28.492 21.798 0.141 1.00 39.47 159 ASN A O 1
ATOM 1263 N N . PHE A 1 160 ? -28.820 20.577 1.992 1.00 38.72 160 PHE A N 1
ATOM 1264 C CA . PHE A 1 160 ? -29.354 21.692 2.783 1.00 38.72 160 PHE A CA 1
ATOM 1265 C C . PHE A 1 160 ? -28.247 22.597 3.350 1.00 38.72 160 PHE A C 1
ATOM 1267 O O . PHE A 1 160 ? -28.450 23.800 3.478 1.00 38.72 160 PHE A O 1
ATOM 1274 N N . ASN A 1 161 ? -27.059 22.047 3.621 1.00 37.84 161 ASN A N 1
ATOM 1275 C CA . ASN A 1 161 ? -25.911 22.794 4.150 1.00 37.84 161 ASN A CA 1
ATOM 1276 C C . ASN A 1 161 ? -25.095 23.543 3.079 1.00 37.84 161 ASN A C 1
ATOM 1278 O O . ASN A 1 161 ? -24.190 24.292 3.428 1.00 37.84 161 ASN A O 1
ATOM 1282 N N . TYR A 1 162 ? -25.415 23.373 1.792 1.00 36.16 162 TYR A N 1
ATOM 1283 C CA . TYR A 1 162 ? -24.832 24.149 0.684 1.00 36.16 162 TYR A CA 1
ATOM 1284 C C . TYR A 1 162 ? -25.782 25.229 0.126 1.00 36.16 162 TYR A C 1
ATOM 1286 O O . TYR A 1 162 ? -25.479 25.837 -0.900 1.00 36.16 162 TYR A O 1
ATOM 1294 N N . LEU A 1 163 ? -26.925 25.478 0.781 1.00 36.09 163 LEU A N 1
ATOM 1295 C CA . LEU A 1 163 ? -27.919 26.489 0.382 1.00 36.09 163 LEU A CA 1
ATOM 1296 C C . LEU A 1 163 ? -28.278 27.498 1.494 1.00 36.09 163 LEU A C 1
ATOM 1298 O O . LEU A 1 163 ? -29.284 28.200 1.372 1.00 36.09 163 LEU A O 1
ATOM 1302 N N . LEU A 1 164 ? -27.449 27.616 2.535 1.00 35.38 164 LEU A N 1
ATOM 1303 C CA . LEU A 1 164 ? -27.493 28.706 3.519 1.00 35.38 164 LEU A CA 1
ATOM 1304 C C . LEU A 1 164 ? -26.131 29.389 3.630 1.00 35.38 164 LEU A C 1
ATOM 1306 O O . LEU A 1 164 ? -25.127 28.657 3.767 1.00 35.38 164 LEU A O 1
#

Solvent-accessible surface area (backbone atoms only — not comparable to full-atom values): 9221 Å² total; per-residue (Å²): 106,72,66,51,56,50,49,53,49,48,46,54,54,56,62,45,44,95,82,60,51,62,70,56,45,34,52,46,50,50,51,50,46,54,52,49,29,64,65,46,53,35,48,62,85,50,56,72,66,60,52,53,57,50,58,74,76,43,69,59,29,71,26,90,44,25,36,26,37,45,70,32,34,48,55,37,47,50,69,71,33,71,70,50,40,55,58,53,72,71,44,54,70,69,60,44,50,52,50,33,52,54,53,24,43,53,52,18,48,51,49,38,53,55,50,49,59,40,65,71,48,45,92,82,60,62,92,59,91,82,52,75,101,52,55,82,50,47,62,76,70,47,57,71,72,56,46,52,51,52,55,49,55,51,52,54,53,53,59,54,68,75,74,113

Secondary structure (DSSP, 8-state):
-HHHHHHHHHHHHHHTSTT--HHHHHHHHHHHHHHHHHHTT-B-S--HHHHHHHHHHS-EEEETTEEEEHHHHHHHHHTT-HHHHHHHHTS-HHHHHHHHHHHHHHHHHHHHHHHHHHHTTSTT----TTS-S--HHHHTTS-HHHHHHHHHHHHHHHHHHT--

Foldseek 3Di:
DVVLVVLVVVLVVVVLDPPQPLVNNLVSLVVSLVVLCVLLVKDDQDDPVVVVVVVVVADWDADHSIIDGLVSNVVSQPVVDDVSVVVLVPDDPVVNSVVSHVSRNVSRVVSNVSVVVSVCSDPPPDVDPPPDPAPPSNCVVDDPVVNVVVVVVVVVVVVVVVPD

Mean predicted aligned error: 13.5 Å

Sequence (164 aa):
MQAFARESKAALVSLQVLNTIVSQQRARLQQLIETYCRMTNMQGPISLEQIADILVEQPAETSGAFIVTHVNVKASLDRLGLWIMEQLDELDDDKLFVLIEYVGKLFVQAADGIAKIVCERDEANEKTKEHPPVLLHELCRIDMRQFVKQLQAQLSIINFNYLL

Radius of gyration: 19.69 Å; Cα contacts (8 Å, |Δi|>4): 131; chains: 1; bounding box: 51×45×46 Å

pLDDT: mean 73.81, std 19.45, range [35.38, 97.25]

Organism: NCBI:txid1480154